Protein AF-H9V826-F1 (afdb_monomer)

pLDDT: mean 77.28, std 21.88, range [38.44, 98.25]

Foldseek 3Di:
DPPVQLVVLLVVLVCLCVDPDNVSRDDVVVSVVSNVVSCPPPPPVPPPDDDDDPDPPDDD

Radius of gyration: 18.33 Å; Cα contacts (8 Å, |Δi|>4): 21; chains: 1; bounding box: 43×24×53 Å

Mean predicted aligned error: 11.56 Å

Sequence (60 aa):
GSFKEEMFKVLKIAVHCTYKLPALRPTMREVVQMMMDADPCSRDFGAVEKEKLHGTHMSG

Organism: Pinus taeda (NCBI:txid3352)

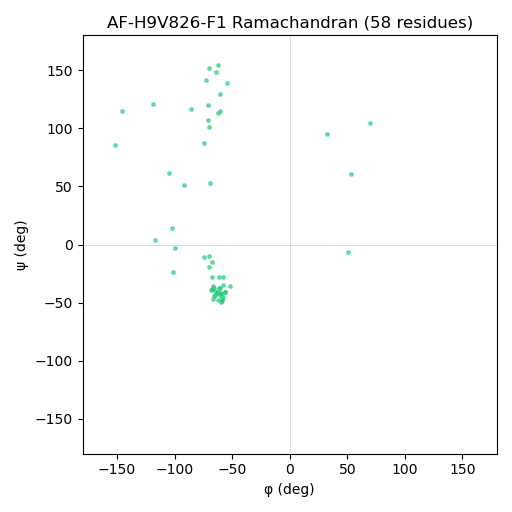Structure (mmCIF, N/CA/C/O backbone):
data_AF-H9V826-F1
#
_entry.id   AF-H9V826-F1
#
loop_
_atom_site.group_PDB
_atom_site.id
_atom_site.type_symbol
_atom_site.label_atom_id
_atom_site.label_alt_id
_atom_site.label_comp_id
_atom_site.label_asym_id
_atom_site.label_entity_id
_atom_site.label_seq_id
_atom_site.pdbx_PDB_ins_code
_atom_site.Cartn_x
_atom_site.Cartn_y
_atom_site.Cartn_z
_atom_site.occupancy
_atom_site.B_iso_or_equiv
_atom_site.auth_seq_id
_atom_site.auth_comp_id
_atom_site.auth_asym_id
_atom_site.auth_atom_id
_atom_site.pdbx_PDB_model_num
ATOM 1 N N . GLY A 1 1 ? 6.664 0.109 -15.981 1.00 64.44 1 GLY A N 1
ATOM 2 C CA . GLY A 1 1 ? 6.925 1.561 -15.862 1.00 64.44 1 GLY A CA 1
ATOM 3 C C . GLY A 1 1 ? 8.397 1.734 -15.582 1.00 64.44 1 GLY A C 1
ATOM 4 O O . GLY A 1 1 ? 9.131 0.762 -15.705 1.00 64.44 1 GLY A O 1
ATOM 5 N N . SER A 1 2 ? 8.865 2.919 -15.201 1.00 81.56 2 SER A N 1
ATOM 6 C CA . SER A 1 2 ? 10.179 2.963 -14.540 1.00 81.56 2 SER A CA 1
ATOM 7 C C . SER A 1 2 ? 10.070 2.333 -13.143 1.00 81.56 2 SER A C 1
ATOM 9 O O . SER A 1 2 ? 9.016 2.420 -12.511 1.00 81.56 2 SER A O 1
ATOM 11 N N . PHE A 1 3 ? 11.153 1.751 -12.616 1.00 82.19 3 PHE A N 1
ATOM 12 C CA . PHE A 1 3 ? 11.175 1.182 -11.255 1.00 82.19 3 PHE A CA 1
ATOM 13 C C . PHE A 1 3 ? 10.673 2.175 -10.189 1.00 82.19 3 PHE A C 1
ATOM 15 O O . PHE A 1 3 ? 9.951 1.821 -9.259 1.00 82.19 3 PHE A O 1
ATOM 22 N N . LYS A 1 4 ? 10.987 3.462 -10.372 1.00 86.69 4 LYS A N 1
ATOM 23 C CA . LYS A 1 4 ? 10.507 4.555 -9.522 1.00 86.69 4 LYS A CA 1
ATOM 24 C C . LYS A 1 4 ? 8.978 4.663 -9.510 1.00 86.69 4 LYS A C 1
ATOM 26 O O . LYS A 1 4 ? 8.394 4.886 -8.453 1.00 86.69 4 LYS A O 1
ATOM 31 N N . GLU A 1 5 ? 8.325 4.538 -10.662 1.00 86.56 5 GLU A N 1
ATOM 32 C CA . GLU A 1 5 ? 6.860 4.591 -10.757 1.00 86.56 5 GLU A CA 1
ATOM 33 C C . GLU A 1 5 ? 6.214 3.384 -10.077 1.00 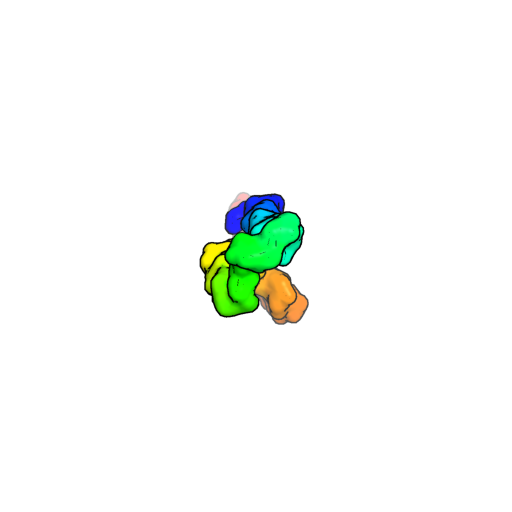86.56 5 GLU A C 1
ATOM 35 O O . GLU A 1 5 ? 5.200 3.534 -9.398 1.00 86.56 5 GLU A O 1
ATOM 40 N N . GLU A 1 6 ? 6.820 2.205 -10.214 1.00 84.56 6 GLU A N 1
ATOM 41 C CA . GLU A 1 6 ? 6.348 0.963 -9.593 1.00 84.56 6 GLU A CA 1
ATOM 42 C C . GLU A 1 6 ? 6.467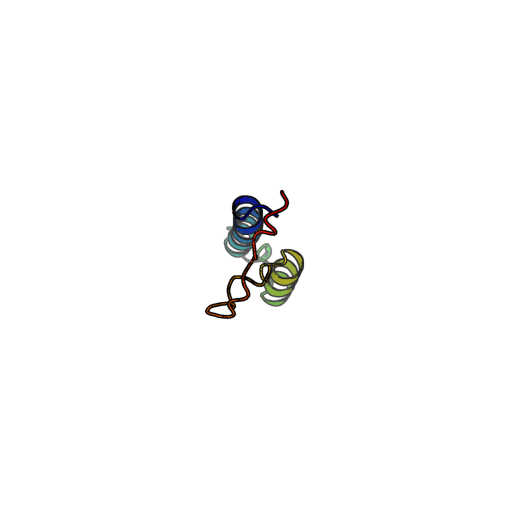 1.031 -8.067 1.00 84.56 6 GLU A C 1
ATOM 44 O O . GLU A 1 6 ? 5.481 0.813 -7.358 1.00 84.56 6 GLU A O 1
ATOM 49 N N . MET A 1 7 ? 7.616 1.480 -7.550 1.00 89.38 7 MET A N 1
ATOM 50 C CA . MET A 1 7 ? 7.779 1.778 -6.124 1.00 89.38 7 MET A CA 1
ATOM 51 C C . MET A 1 7 ? 6.753 2.799 -5.627 1.00 89.38 7 MET A C 1
ATOM 53 O O . MET A 1 7 ? 6.201 2.648 -4.538 1.00 89.38 7 MET A O 1
ATOM 57 N N . PHE A 1 8 ? 6.468 3.835 -6.417 1.00 91.94 8 PHE A N 1
ATOM 58 C CA . PHE A 1 8 ? 5.510 4.866 -6.028 1.00 91.94 8 PHE A CA 1
ATOM 59 C C . PHE A 1 8 ? 4.073 4.331 -5.940 1.00 91.94 8 PHE A C 1
ATOM 61 O O . PHE A 1 8 ? 3.326 4.733 -5.045 1.00 91.94 8 PHE A O 1
ATOM 68 N N . LYS A 1 9 ? 3.682 3.397 -6.818 1.00 91.38 9 LYS A N 1
ATOM 69 C CA . LYS A 1 9 ? 2.387 2.704 -6.724 1.00 91.38 9 LYS A CA 1
ATOM 70 C C . LYS A 1 9 ? 2.284 1.892 -5.431 1.00 91.38 9 LYS A C 1
ATOM 72 O O . LYS A 1 9 ? 1.303 2.038 -4.706 1.00 91.38 9 LYS A O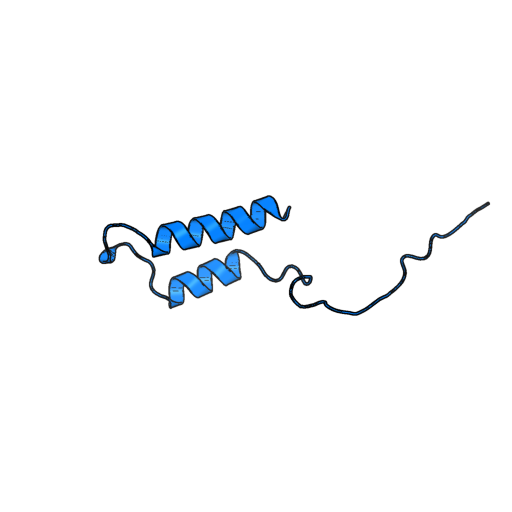 1
ATOM 77 N N . VAL A 1 10 ? 3.306 1.099 -5.103 1.00 92.62 10 VAL A N 1
ATOM 78 C CA . VAL A 1 10 ? 3.320 0.288 -3.871 1.00 92.62 10 VAL A CA 1
ATOM 79 C C . VAL A 1 10 ? 3.326 1.174 -2.621 1.00 92.62 10 VAL A C 1
ATOM 81 O O . VAL A 1 10 ? 2.594 0.907 -1.669 1.00 92.62 10 VAL A O 1
ATOM 84 N N . LEU A 1 11 ? 4.079 2.279 -2.635 1.00 95.88 11 LEU A N 1
ATOM 85 C CA . LEU A 1 11 ? 4.097 3.241 -1.532 1.00 95.88 11 LEU A CA 1
ATOM 86 C C . LEU A 1 11 ? 2.709 3.844 -1.273 1.00 95.88 11 LEU A C 1
ATOM 88 O O . LEU A 1 11 ? 2.298 3.952 -0.120 1.00 95.88 11 LEU A O 1
ATOM 92 N N . LYS A 1 12 ? 1.960 4.196 -2.327 1.00 95.81 12 LYS A N 1
ATOM 93 C CA . LYS A 1 12 ? 0.575 4.674 -2.186 1.00 95.81 12 LYS A CA 1
ATOM 94 C C . LYS A 1 12 ? -0.309 3.647 -1.479 1.00 95.81 12 LYS A C 1
ATOM 96 O O . LYS A 1 12 ? -1.026 4.014 -0.552 1.00 95.81 12 LYS A O 1
ATOM 101 N N . ILE A 1 13 ? -0.214 2.372 -1.859 1.00 96.69 13 ILE A N 1
ATOM 102 C CA . ILE A 1 13 ? -0.954 1.280 -1.207 1.00 96.69 13 ILE A CA 1
ATOM 103 C C . ILE A 1 13 ? -0.595 1.207 0.286 1.00 96.69 13 ILE A C 1
ATOM 105 O O . ILE A 1 13 ? -1.486 1.185 1.133 1.00 96.69 13 ILE A O 1
ATOM 109 N N . ALA A 1 14 ? 0.696 1.261 0.632 1.00 97.12 14 ALA A N 1
ATOM 110 C CA . ALA A 1 14 ? 1.152 1.222 2.025 1.00 97.12 14 ALA A CA 1
ATOM 111 C C . ALA A 1 14 ? 0.628 2.403 2.870 1.00 97.12 14 ALA A C 1
ATOM 113 O O . ALA A 1 14 ? 0.254 2.227 4.035 1.00 97.12 14 ALA A O 1
ATOM 114 N N . VAL A 1 15 ? 0.543 3.603 2.287 1.00 97.88 15 VAL A N 1
ATOM 115 C CA . VAL A 1 15 ? -0.055 4.775 2.950 1.00 97.88 15 VAL A CA 1
ATOM 116 C C . VAL A 1 15 ? -1.541 4.540 3.249 1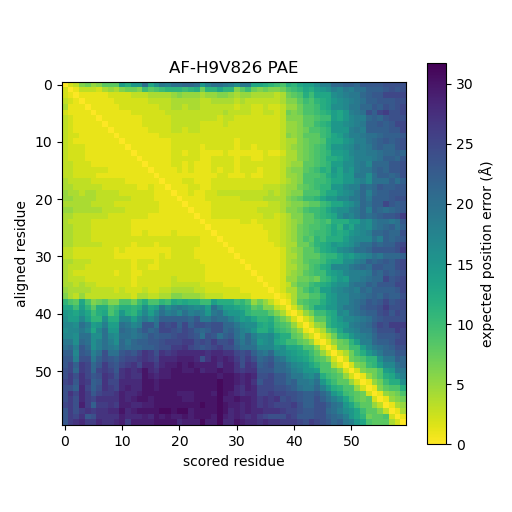.00 97.88 15 VAL A C 1
ATOM 118 O O . VAL A 1 15 ? -1.993 4.844 4.352 1.00 97.88 15 VAL A O 1
ATOM 121 N N . HIS A 1 16 ? -2.298 3.937 2.327 1.00 97.19 16 HIS A N 1
ATOM 122 C CA . HIS A 1 16 ? -3.693 3.561 2.585 1.00 97.19 16 HIS A CA 1
ATOM 123 C C . HIS A 1 16 ? -3.821 2.530 3.719 1.00 97.19 16 HIS A C 1
ATOM 125 O O . HIS A 1 16 ? -4.677 2.681 4.591 1.00 97.19 16 HIS A O 1
ATOM 131 N N . CYS A 1 17 ? -2.936 1.530 3.783 1.00 97.94 17 CYS A N 1
ATOM 132 C CA . CYS A 1 17 ? -2.931 0.524 4.855 1.00 97.94 17 CYS A CA 1
ATOM 133 C C . CYS A 1 17 ? -2.700 1.118 6.255 1.00 97.94 17 CYS A C 1
ATOM 135 O O . CYS A 1 17 ? -3.150 0.558 7.253 1.00 97.94 17 CYS A O 1
ATOM 137 N N . THR A 1 18 ? -2.002 2.251 6.342 1.00 97.81 18 THR A N 1
ATOM 138 C CA . THR A 1 18 ? -1.610 2.895 7.608 1.00 97.81 18 THR A CA 1
ATOM 139 C C . THR A 1 18 ? -2.476 4.100 7.973 1.00 97.81 18 THR A C 1
ATOM 141 O O . THR A 1 18 ? -2.128 4.865 8.875 1.00 97.81 18 THR A O 1
ATOM 144 N N . TYR A 1 19 ? -3.633 4.268 7.320 1.00 97.94 19 TYR A N 1
ATOM 145 C CA . TYR A 1 19 ? -4.517 5.403 7.572 1.00 97.94 19 TYR A CA 1
ATOM 146 C C . TYR A 1 19 ? -4.879 5.528 9.061 1.00 97.94 19 TYR A C 1
ATOM 148 O O . TYR A 1 19 ? -5.141 4.531 9.749 1.00 97.94 19 TYR A O 1
ATOM 156 N N . LYS A 1 20 ? -4.894 6.768 9.576 1.00 97.12 20 LYS A N 1
ATOM 157 C CA . LYS A 1 20 ? -5.118 7.042 11.009 1.00 97.12 20 LYS A CA 1
ATOM 158 C C . LYS A 1 20 ? -6.433 6.445 11.504 1.00 97.12 20 LYS A C 1
ATOM 160 O O . LYS A 1 20 ? -6.474 5.878 12.591 1.00 97.12 20 LYS A O 1
ATOM 165 N N . LEU A 1 21 ? -7.482 6.550 10.690 1.00 97.75 21 LEU A N 1
ATOM 166 C CA . LEU A 1 21 ? -8.790 5.971 10.968 1.00 97.75 21 LEU A CA 1
ATOM 167 C C . LEU A 1 21 ? -8.827 4.510 10.488 1.00 97.75 21 LEU A C 1
ATOM 169 O O . LEU A 1 21 ? -8.733 4.289 9.280 1.00 97.75 21 LEU A O 1
ATOM 173 N N . PRO A 1 22 ? -9.005 3.518 11.385 1.00 97.00 22 PRO A N 1
ATOM 174 C CA . PRO A 1 22 ? -9.034 2.104 11.004 1.00 97.00 22 PRO A CA 1
ATOM 175 C C . PRO A 1 22 ? -10.117 1.765 9.978 1.00 97.00 22 PRO A C 1
ATOM 177 O O . PRO A 1 22 ? -9.874 0.955 9.094 1.00 97.00 22 PRO A O 1
ATOM 180 N N . ALA A 1 23 ? -11.275 2.428 10.055 1.00 97.44 23 ALA A N 1
ATOM 181 C CA . ALA A 1 23 ? -12.400 2.217 9.142 1.00 97.44 23 ALA A CA 1
ATOM 182 C C . ALA A 1 23 ? -12.132 2.667 7.692 1.00 97.44 23 ALA A C 1
ATOM 184 O O . ALA A 1 23 ? -12.888 2.303 6.802 1.00 97.44 23 ALA A O 1
ATOM 185 N N . LEU A 1 24 ? -11.083 3.465 7.456 1.00 97.56 24 LEU A N 1
ATOM 186 C CA . LEU A 1 24 ? -10.679 3.912 6.116 1.00 97.56 24 LEU A CA 1
ATOM 187 C C . LEU A 1 24 ? -9.510 3.104 5.549 1.00 97.56 24 LEU A C 1
ATOM 189 O O . LEU A 1 24 ? -9.073 3.357 4.427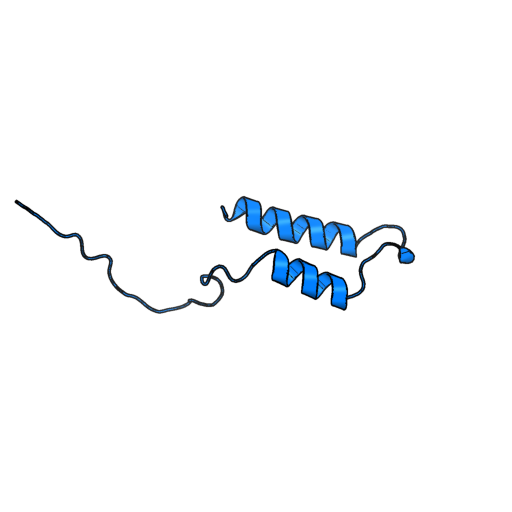 1.00 97.56 24 LEU A O 1
ATOM 193 N N . ARG A 1 25 ? -8.964 2.165 6.327 1.00 98.19 25 ARG A N 1
ATOM 194 C CA . ARG A 1 25 ? -7.937 1.258 5.825 1.00 98.19 25 ARG A CA 1
ATOM 195 C C . ARG A 1 25 ? -8.599 0.251 4.886 1.00 98.19 25 ARG A C 1
ATOM 197 O O . ARG A 1 25 ? -9.700 -0.210 5.186 1.00 98.19 25 ARG A O 1
ATOM 204 N N . PRO A 1 26 ? -7.934 -0.124 3.788 1.00 98.25 26 PRO A N 1
ATOM 205 C CA . PRO A 1 26 ? -8.423 -1.184 2.929 1.00 98.25 26 PRO A CA 1
ATOM 206 C C . PRO A 1 26 ? -8.431 -2.516 3.684 1.00 98.25 26 PRO A C 1
ATOM 208 O O . PRO A 1 26 ? -7.574 -2.798 4.527 1.00 98.25 26 PRO A O 1
ATOM 211 N N . THR A 1 27 ? -9.379 -3.372 3.335 1.00 98.25 27 THR A N 1
ATOM 212 C CA . THR A 1 27 ? -9.310 -4.796 3.646 1.00 98.25 27 THR A CA 1
ATOM 213 C C . THR A 1 27 ? -8.105 -5.416 2.944 1.00 98.25 27 THR A C 1
ATOM 215 O O . THR A 1 27 ? -7.683 -4.972 1.875 1.00 98.25 27 THR A O 1
ATOM 218 N N . MET A 1 28 ? -7.578 -6.516 3.482 1.00 97.62 28 MET A N 1
ATOM 219 C CA . MET A 1 28 ? -6.481 -7.229 2.817 1.00 97.62 28 MET A CA 1
ATOM 220 C C . MET A 1 28 ? -6.844 -7.681 1.393 1.00 97.62 28 MET A C 1
ATOM 222 O O . MET A 1 28 ? -5.967 -7.750 0.538 1.00 97.62 28 MET A O 1
ATOM 226 N N . ARG A 1 29 ? -8.130 -7.931 1.105 1.00 97.94 29 ARG A N 1
ATOM 227 C CA . ARG A 1 29 ? -8.605 -8.267 -0.244 1.00 97.94 29 ARG A CA 1
ATOM 228 C C . ARG A 1 29 ? -8.444 -7.097 -1.217 1.00 97.94 29 ARG A C 1
ATOM 230 O O . ARG A 1 29 ? -7.972 -7.300 -2.329 1.00 97.94 29 ARG A O 1
ATOM 237 N N . GLU A 1 30 ? -8.801 -5.886 -0.796 1.00 97.75 30 GLU A N 1
ATOM 238 C CA . GLU A 1 30 ? -8.591 -4.673 -1.595 1.00 97.75 30 GLU A CA 1
ATOM 239 C C . GLU A 1 30 ? -7.099 -4.382 -1.779 1.00 97.75 30 GLU A C 1
ATOM 241 O O . GLU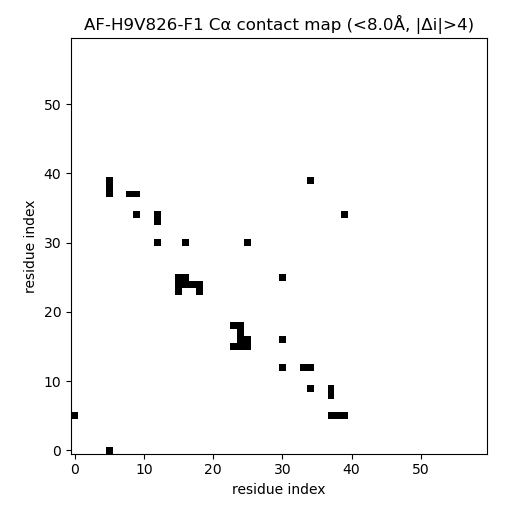 A 1 30 ? -6.689 -4.000 -2.869 1.00 97.75 30 GLU A O 1
ATOM 246 N N . VAL A 1 31 ? -6.269 -4.626 -0.757 1.00 96.44 31 VAL A N 1
ATOM 247 C CA . VAL A 1 31 ? -4.805 -4.506 -0.873 1.00 96.44 31 VAL A CA 1
ATOM 248 C C . VAL A 1 31 ? -4.258 -5.436 -1.950 1.00 96.44 31 VAL A C 1
ATOM 250 O O . VAL A 1 31 ? -3.516 -4.978 -2.814 1.00 96.44 31 VAL A O 1
ATOM 253 N N . VAL A 1 32 ? -4.646 -6.714 -1.941 1.00 94.19 32 VAL A N 1
ATOM 254 C CA . VAL A 1 32 ? -4.215 -7.680 -2.963 1.00 94.19 32 VAL A CA 1
ATOM 255 C C . VAL A 1 32 ? -4.667 -7.241 -4.354 1.00 94.19 32 VAL A C 1
ATOM 257 O O . VAL A 1 32 ? -3.854 -7.254 -5.272 1.00 94.19 32 VAL A O 1
ATOM 260 N N . GLN A 1 33 ? -5.911 -6.778 -4.502 1.00 94.62 33 GLN A N 1
ATOM 261 C CA . GLN A 1 33 ? -6.411 -6.264 -5.780 1.00 94.62 33 G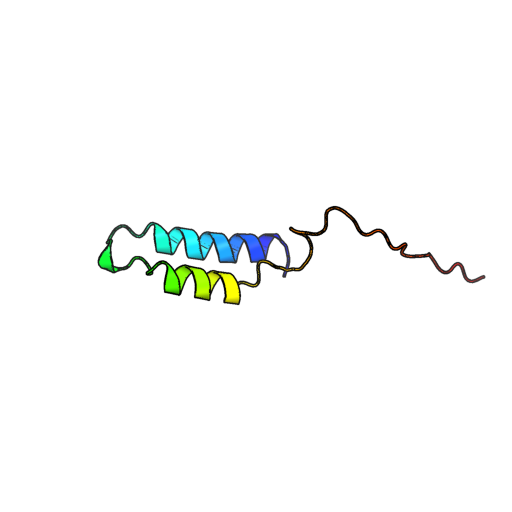LN A CA 1
ATOM 262 C C . GLN A 1 33 ? -5.574 -5.073 -6.276 1.00 94.62 33 GLN A C 1
ATOM 264 O O . GLN A 1 33 ? -5.076 -5.097 -7.397 1.00 94.62 33 GLN A O 1
ATOM 269 N N . MET A 1 34 ? -5.329 -4.076 -5.416 1.00 94.56 34 MET A N 1
ATOM 270 C CA . MET A 1 34 ? -4.490 -2.919 -5.749 1.00 94.56 34 MET A CA 1
ATOM 271 C C . MET A 1 34 ? -3.055 -3.322 -6.109 1.00 94.56 34 MET A C 1
ATOM 273 O O . MET A 1 34 ? -2.447 -2.718 -6.990 1.00 94.56 34 MET A O 1
ATOM 277 N N . MET A 1 35 ? -2.495 -4.328 -5.430 1.00 91.56 35 MET A N 1
ATOM 278 C CA . MET A 1 35 ? -1.164 -4.851 -5.741 1.00 91.56 35 MET A CA 1
ATOM 279 C C . MET A 1 35 ? -1.143 -5.572 -7.088 1.00 91.56 35 MET A C 1
ATOM 281 O O . MET A 1 35 ? -0.181 -5.402 -7.822 1.00 91.56 35 MET A O 1
ATOM 285 N N . MET A 1 36 ? -2.181 -6.328 -7.447 1.00 88.62 36 MET A N 1
ATOM 286 C CA . MET A 1 36 ? -2.289 -6.953 -8.771 1.00 88.62 36 MET A CA 1
ATOM 287 C C . MET A 1 36 ? -2.403 -5.896 -9.878 1.00 88.62 36 MET A C 1
ATOM 289 O O . MET A 1 36 ? -1.684 -5.982 -10.869 1.00 88.62 36 MET A O 1
ATOM 293 N N . ASP A 1 37 ? -3.214 -4.854 -9.668 1.00 87.56 37 ASP A N 1
ATOM 294 C CA . ASP A 1 37 ? -3.387 -3.742 -10.617 1.00 87.56 37 ASP A CA 1
ATOM 295 C C . ASP A 1 37 ? -2.118 -2.882 -10.768 1.00 87.56 37 ASP A C 1
ATOM 297 O O . ASP A 1 37 ? -1.879 -2.254 -11.804 1.00 87.56 37 ASP A O 1
ATOM 301 N N . ALA A 1 38 ? -1.283 -2.823 -9.726 1.00 85.38 38 ALA A N 1
ATOM 302 C CA . ALA A 1 38 ? -0.006 -2.119 -9.777 1.00 85.38 38 ALA A CA 1
ATOM 303 C C . ALA A 1 38 ? 1.027 -2.817 -10.680 1.00 85.38 38 ALA A C 1
ATOM 305 O O . ALA A 1 38 ? 1.962 -2.140 -11.123 1.00 85.38 38 ALA A O 1
ATOM 306 N N . ASP A 1 39 ? 0.809 -4.105 -10.968 1.00 72.50 39 ASP A N 1
ATOM 307 C CA . ASP A 1 39 ? 1.644 -5.010 -11.762 1.00 72.50 39 ASP A CA 1
ATOM 308 C C . ASP A 1 39 ? 3.116 -5.064 -11.287 1.00 72.50 39 ASP A C 1
ATOM 310 O O . ASP A 1 39 ? 4.036 -4.702 -12.019 1.00 72.50 39 ASP A O 1
ATOM 314 N N . PRO A 1 40 ? 3.381 -5.479 -10.028 1.00 62.56 40 PRO A N 1
ATOM 315 C CA . PRO A 1 40 ? 4.735 -5.597 -9.478 1.00 62.56 40 PRO A CA 1
ATOM 316 C C . PRO A 1 40 ? 5.522 -6.753 -10.113 1.00 62.56 40 PRO A C 1
ATOM 318 O O . PRO A 1 40 ? 6.723 -6.881 -9.887 1.00 62.56 40 PRO A O 1
ATO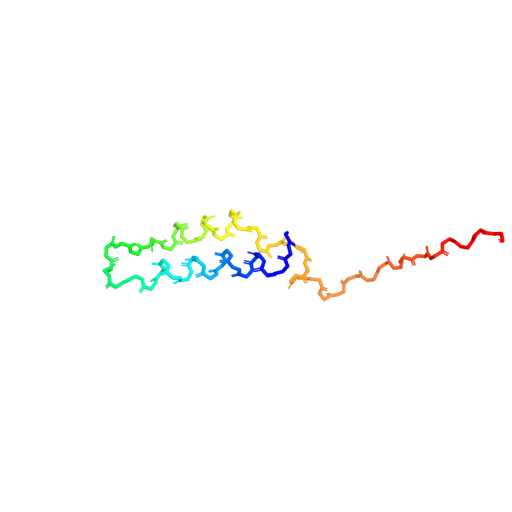M 321 N N . CYS A 1 41 ? 4.847 -7.606 -10.891 1.00 56.59 41 CYS A N 1
ATOM 322 C CA . CYS A 1 41 ? 5.422 -8.720 -11.632 1.00 56.59 41 CYS A CA 1
ATOM 323 C C . CYS A 1 41 ? 5.810 -8.290 -13.052 1.00 56.59 41 CYS A C 1
ATOM 325 O O . CYS A 1 41 ? 5.537 -8.985 -14.031 1.00 56.59 41 CYS A O 1
ATOM 327 N N . SER A 1 42 ? 6.564 -7.203 -13.178 1.00 55.72 42 SER A N 1
ATOM 328 C CA . SER A 1 42 ? 7.385 -6.941 -14.359 1.00 55.72 42 SER A CA 1
ATOM 329 C C . SER A 1 42 ? 8.568 -7.926 -14.427 1.00 55.72 42 SER A C 1
ATOM 331 O O . SER A 1 42 ? 9.703 -7.512 -14.515 1.00 55.72 42 SER A O 1
ATOM 333 N N . ARG A 1 43 ? 8.308 -9.245 -14.358 1.00 50.97 43 ARG A N 1
ATOM 334 C CA . ARG A 1 43 ? 9.181 -10.409 -14.667 1.00 50.97 43 ARG A CA 1
ATOM 335 C C . ARG A 1 43 ? 10.588 -10.492 -14.040 1.00 50.97 43 ARG A C 1
ATOM 337 O O . ARG A 1 43 ? 11.195 -11.554 -14.134 1.00 50.97 43 ARG A O 1
ATOM 344 N N . ASP A 1 44 ? 11.062 -9.474 -13.334 1.00 54.38 44 ASP A N 1
ATOM 345 C CA . ASP A 1 44 ? 12.463 -9.359 -12.924 1.00 54.38 44 ASP A CA 1
ATOM 346 C C . ASP A 1 44 ? 12.680 -9.752 -11.456 1.00 54.38 44 ASP A C 1
ATOM 348 O O . ASP A 1 44 ? 13.755 -10.218 -11.092 1.00 54.38 44 ASP A O 1
ATOM 352 N N . PHE A 1 45 ? 11.647 -9.681 -10.605 1.00 50.41 45 PHE A N 1
ATOM 353 C CA . PHE A 1 45 ? 11.768 -10.060 -9.186 1.00 50.41 45 PHE A CA 1
ATOM 354 C C . PHE A 1 45 ? 11.840 -11.586 -8.956 1.00 50.41 45 PHE A C 1
ATOM 356 O O . PHE A 1 45 ? 12.148 -12.038 -7.856 1.00 50.41 45 PHE A O 1
ATOM 363 N N . GLY A 1 46 ? 11.564 -12.383 -9.996 1.00 45.31 46 GLY A N 1
ATOM 364 C CA . GLY A 1 46 ? 11.669 -13.848 -9.995 1.00 45.31 46 GLY A CA 1
ATOM 365 C C . GLY A 1 46 ? 12.697 -14.413 -10.979 1.00 45.31 46 GLY A C 1
ATOM 366 O O . GLY A 1 46 ? 12.799 -15.630 -11.097 1.00 45.31 46 GLY A O 1
ATOM 367 N N . ALA A 1 47 ? 13.450 -13.563 -11.685 1.00 44.72 47 ALA A N 1
ATOM 368 C CA . ALA A 1 47 ? 14.483 -13.983 -12.627 1.00 44.72 47 ALA A CA 1
ATOM 369 C C . ALA A 1 47 ? 15.884 -13.771 -12.030 1.00 44.72 47 ALA A C 1
ATOM 371 O O . ALA A 1 47 ? 16.717 -13.058 -12.584 1.00 44.72 47 ALA A O 1
ATOM 372 N N . VAL A 1 48 ? 16.178 -14.451 -10.918 1.00 53.03 48 VAL A N 1
ATOM 373 C CA . VAL A 1 48 ? 17.522 -15.026 -10.801 1.00 53.03 48 VAL A CA 1
ATOM 374 C C . VAL A 1 48 ? 17.554 -16.177 -11.809 1.00 53.03 48 VAL A C 1
ATOM 376 O O . VAL A 1 48 ? 16.887 -17.190 -11.629 1.00 53.03 48 VAL A O 1
ATOM 379 N N . GLU A 1 49 ? 18.283 -15.925 -12.899 1.00 54.25 49 GLU A N 1
ATOM 380 C CA . GLU A 1 49 ? 18.617 -16.805 -14.026 1.00 54.25 49 GLU A CA 1
ATOM 381 C C . GLU A 1 49 ? 17.476 -17.184 -14.990 1.00 54.25 49 GLU A C 1
ATOM 383 O O . GLU A 1 49 ? 16.699 -18.101 -14.740 1.00 54.25 49 GLU A O 1
ATOM 388 N N . LYS A 1 50 ? 17.481 -16.561 -16.183 1.00 38.44 50 LYS A N 1
ATOM 389 C CA . LYS A 1 50 ? 17.904 -17.243 -17.425 1.00 38.44 50 LYS A CA 1
ATOM 390 C C . LYS A 1 50 ? 18.604 -16.267 -18.366 1.00 38.44 50 LYS A C 1
ATOM 392 O O . LYS A 1 50 ? 18.001 -15.343 -18.902 1.00 38.44 50 LYS A O 1
ATOM 397 N N . GLU A 1 51 ? 19.885 -16.521 -18.586 1.00 50.72 51 GLU A N 1
ATOM 398 C CA . GLU A 1 51 ? 20.661 -15.925 -19.661 1.00 50.72 51 GLU A CA 1
ATOM 399 C C . GLU A 1 51 ? 20.057 -16.286 -21.029 1.00 50.72 51 GLU A C 1
ATOM 401 O O . GLU A 1 51 ? 19.853 -17.461 -21.338 1.00 50.72 51 GLU A O 1
ATOM 406 N N . LYS A 1 52 ? 19.829 -15.284 -21.887 1.00 40.25 52 LYS A N 1
ATOM 407 C CA . LYS A 1 52 ? 20.030 -15.430 -23.335 1.00 40.25 52 LYS A CA 1
ATOM 408 C C . LYS A 1 52 ? 20.391 -14.085 -23.965 1.00 40.25 52 LYS A C 1
ATOM 410 O O . LYS A 1 52 ? 19.538 -13.352 -24.449 1.00 40.25 52 LYS A O 1
ATOM 415 N N . LEU A 1 53 ? 21.694 -13.809 -23.918 1.00 45.94 53 LEU A N 1
ATOM 416 C CA . LEU A 1 53 ? 22.523 -13.291 -25.008 1.00 45.94 53 LEU A CA 1
ATOM 417 C C . LEU A 1 53 ? 21.811 -12.355 -26.001 1.00 45.94 53 LEU A C 1
ATOM 419 O O . LEU A 1 53 ? 21.268 -12.803 -27.013 1.00 45.94 53 LEU A O 1
ATOM 423 N N . HIS A 1 54 ? 21.912 -11.045 -25.771 1.00 40.97 54 HIS A N 1
ATOM 424 C CA . HIS A 1 54 ? 21.775 -10.087 -26.863 1.00 40.97 54 HIS A CA 1
ATOM 425 C C . HIS A 1 54 ? 23.065 -10.160 -27.688 1.00 40.97 54 HIS A C 1
ATOM 427 O O . HIS A 1 54 ? 24.054 -9.489 -27.401 1.00 40.97 54 HIS A O 1
ATOM 433 N N . GLY A 1 55 ? 23.082 -11.075 -28.659 1.00 39.66 55 GLY A N 1
ATOM 434 C CA . GLY A 1 55 ? 24.122 -11.130 -29.672 1.00 39.66 55 GLY A CA 1
ATOM 435 C C . GLY A 1 55 ? 24.100 -9.822 -30.450 1.00 39.66 55 GLY A C 1
ATOM 436 O O . GLY A 1 55 ? 23.120 -9.511 -31.124 1.00 39.66 55 GLY A O 1
ATOM 437 N N . THR A 1 56 ? 25.168 -9.042 -30.337 1.00 45.22 56 THR A N 1
ATOM 438 C CA . THR A 1 56 ? 25.431 -7.945 -31.258 1.00 45.22 56 THR A CA 1
ATOM 439 C C . THR A 1 56 ? 25.619 -8.542 -32.648 1.00 45.22 56 THR A C 1
ATOM 441 O O . THR A 1 56 ? 26.563 -9.280 -32.921 1.00 45.22 56 THR A O 1
ATOM 444 N N . HIS A 1 57 ? 24.684 -8.242 -33.543 1.00 46.91 57 HIS A N 1
ATOM 445 C CA . HIS A 1 57 ? 24.894 -8.423 -34.967 1.00 46.91 57 HIS A CA 1
ATOM 446 C C . HIS A 1 57 ? 25.910 -7.367 -35.419 1.00 46.91 57 HIS A C 1
ATOM 448 O O . HIS A 1 57 ? 25.570 -6.196 -35.571 1.00 46.91 57 HIS A O 1
ATOM 454 N N . MET A 1 58 ? 27.170 -7.774 -35.583 1.00 48.47 58 MET A N 1
ATOM 455 C CA . MET A 1 58 ? 28.149 -7.022 -36.367 1.00 48.47 58 MET A CA 1
ATOM 456 C C . MET A 1 58 ? 27.751 -7.154 -37.841 1.00 48.47 58 MET A C 1
ATOM 458 O O . MET A 1 58 ? 27.690 -8.265 -38.366 1.00 48.47 58 MET A O 1
ATOM 462 N N . SER A 1 59 ? 27.476 -6.038 -38.508 1.00 59.72 59 SER A N 1
ATOM 463 C CA . SER A 1 59 ? 27.444 -5.963 -39.968 1.00 59.72 59 SER A CA 1
ATOM 464 C C . SER A 1 59 ? 28.494 -4.966 -40.423 1.00 59.72 59 SER A C 1
ATOM 466 O O . SER A 1 59 ? 28.390 -3.801 -40.052 1.00 59.72 59 SER A O 1
ATOM 468 N N . GLY A 1 60 ? 29.427 -5.461 -41.244 1.00 46.84 60 GLY A N 1
ATOM 469 C CA . GLY A 1 60 ? 30.234 -4.692 -42.199 1.00 46.84 60 GLY A CA 1
ATOM 470 C C . GLY A 1 60 ? 31.341 -3.847 -41.607 1.00 46.84 60 GLY A C 1
ATOM 471 O O . GLY A 1 60 ? 31.046 -2.684 -41.268 1.00 46.84 60 GLY A O 1
#

Secondary structure (DSSP, 8-state):
--HHHHHHHHHHHHHHHT-SSGGGSPPHHHHHHHHHHH---SS-TT-S------------

Solvent-accessible surface area (backbone atoms only — not comparable to full-atom values): 4000 Å² total; per-residue (Å²): 127,56,70,70,56,49,53,50,50,54,50,53,53,53,54,40,63,64,39,90,52,70,91,70,27,65,53,73,69,55,49,52,51,53,49,60,76,58,51,80,76,72,68,58,94,76,50,84,80,78,90,78,80,87,74,79,82,85,78,136